Protein AF-A0A9D4G4I9-F1 (afdb_monomer)

Mean predicted aligned error: 15.72 Å

InterPro domains:
  IPR006600 HTH CenpB-type DNA-binding domain [PF03221] (39-97)
  IPR006600 HTH CenpB-type DNA-binding domain [PS51253] (29-102)
  IPR006600 HTH CenpB-type DNA-binding domain [SM00674] (35-104)
  IPR009057 Homedomain-like superfamily [SSF46689] (37-96)

pLDDT: mean 72.28, std 17.46, range [33.25, 92.94]

Nearest PDB structures (foldseek):
  2cpt-assembly1_A  TM=2.605E-01  e=2.542E+00  Homo sapiens

Organism: Dreissena polymorpha (NCBI:txid45954)

Radius of gyration: 25.33 Å; Cα conta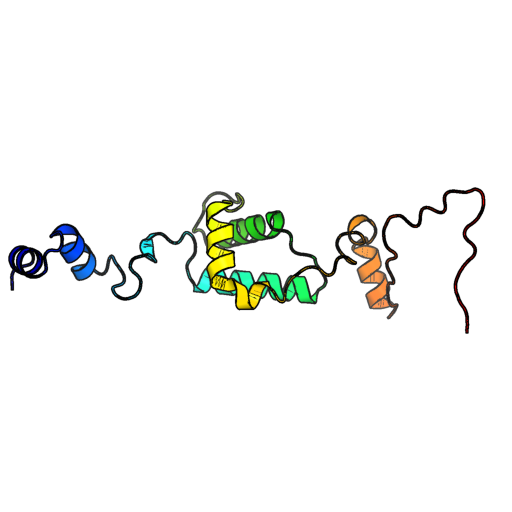cts (8 Å, |Δi|>4): 103; chains: 1; bounding box: 65×31×73 Å

Secondary structure (DSSP, 8-state):
--HHHHHHHTT--HHHHHHHHTT-S-SS-TTGGG-SS-HHHHHHHHHHHHHHHHTT----HHHHHHHHHHHHHHTTS-SS-PPPPHHHHHHHHHHSHHHHGGGPPPHHHHTTTTT--HHHHHHHHHTT-----PPTT----SSS--------

Sequence (152 aa):
MKIKTAARNFGVQTQTLRDRVKGLVNAENPNERWRAMTQEEEETLIERITTLSQLGYGITNAKLKQLAGELLHELGRKPDNKPMSNTWLYGFRKRWDHRIVSLKPRALVTNSASHVNREMIDWASKNLVVLFVLPPHISCASTLGCWYLWAF

Structure (mmCIF, N/CA/C/O backbone):
data_AF-A0A9D4G4I9-F1
#
_entry.id   AF-A0A9D4G4I9-F1
#
loop_
_atom_site.group_PDB
_atom_site.id
_atom_site.type_symbol
_atom_site.label_atom_id
_atom_site.label_alt_id
_atom_site.label_comp_id
_atom_site.label_asym_id
_atom_site.label_entity_id
_atom_site.label_seq_id
_atom_site.pdbx_PDB_ins_code
_atom_site.Cartn_x
_atom_site.Cartn_y
_atom_site.Cartn_z
_atom_site.occupancy
_atom_site.B_iso_or_equiv
_atom_site.auth_seq_id
_atom_site.auth_comp_id
_atom_site.auth_asym_id
_atom_site.auth_atom_id
_atom_site.pdbx_PDB_model_num
ATOM 1 N N . MET A 1 1 ? -25.416 -12.434 29.964 1.00 62.22 1 MET A N 1
ATOM 2 C CA . MET A 1 1 ? -24.161 -12.121 30.693 1.00 62.22 1 MET A CA 1
ATOM 3 C C . MET A 1 1 ? -23.825 -10.639 30.485 1.00 62.22 1 MET A C 1
ATOM 5 O O . MET A 1 1 ? -23.955 -10.174 29.361 1.00 62.22 1 MET A O 1
ATOM 9 N N . LYS A 1 2 ? -23.466 -9.861 31.521 1.00 86.12 2 LYS A N 1
ATOM 10 C CA . LYS A 1 2 ? -23.147 -8.419 31.367 1.00 86.12 2 LYS A CA 1
ATOM 11 C C . LYS A 1 2 ? -21.709 -8.229 30.849 1.00 86.12 2 LYS A C 1
ATOM 13 O O . LYS A 1 2 ? -20.798 -8.878 31.355 1.00 86.12 2 LYS A O 1
ATOM 18 N N . ILE A 1 3 ? -21.493 -7.289 29.916 1.00 85.50 3 ILE A N 1
ATOM 19 C CA . ILE A 1 3 ? -20.183 -7.002 29.278 1.00 85.50 3 ILE A CA 1
ATOM 20 C C . ILE A 1 3 ? -19.078 -6.733 30.312 1.00 85.50 3 ILE A C 1
ATOM 22 O O . ILE A 1 3 ? -17.980 -7.253 30.174 1.00 85.50 3 ILE A O 1
ATOM 26 N N . LYS A 1 4 ? -19.368 -5.977 31.381 1.00 88.81 4 LYS A N 1
ATOM 27 C CA . LYS A 1 4 ? -18.403 -5.701 32.466 1.00 88.81 4 LYS A CA 1
ATOM 28 C C . LYS A 1 4 ? -17.970 -6.970 33.212 1.00 88.81 4 LYS A C 1
ATOM 30 O O . LYS A 1 4 ? -16.805 -7.109 33.566 1.00 88.81 4 LYS A O 1
ATOM 35 N N . THR A 1 5 ? -18.904 -7.892 33.445 1.00 90.88 5 THR A N 1
ATOM 36 C CA . THR A 1 5 ? -18.630 -9.167 34.121 1.00 90.88 5 THR A CA 1
ATOM 37 C C . THR A 1 5 ? -17.780 -10.071 33.236 1.00 90.88 5 THR A C 1
ATOM 39 O O . THR A 1 5 ? -16.799 -10.629 33.709 1.00 90.88 5 THR A O 1
ATOM 42 N N . ALA A 1 6 ? -18.100 -10.145 31.942 1.00 89.94 6 ALA A N 1
ATOM 43 C CA . ALA A 1 6 ? -17.285 -10.861 30.967 1.00 89.94 6 ALA A CA 1
ATOM 44 C C . ALA A 1 6 ? -15.871 -10.256 30.861 1.00 89.94 6 ALA A C 1
ATOM 46 O O . ALA A 1 6 ? -14.890 -10.975 30.988 1.00 89.94 6 ALA A O 1
ATOM 47 N N . ALA A 1 7 ? -15.753 -8.932 30.729 1.00 91.00 7 ALA A N 1
ATOM 48 C CA . ALA A 1 7 ? -14.475 -8.221 30.661 1.00 91.00 7 ALA A CA 1
ATOM 49 C C . ALA A 1 7 ? -13.559 -8.534 31.858 1.00 91.00 7 ALA A C 1
ATOM 51 O O . ALA A 1 7 ? -12.386 -8.846 31.668 1.00 91.00 7 ALA A O 1
ATOM 52 N N . ARG A 1 8 ? -14.113 -8.542 33.080 1.00 89.69 8 ARG A N 1
ATOM 53 C CA . ARG A 1 8 ? -13.380 -8.925 34.294 1.00 89.69 8 ARG A CA 1
ATOM 54 C C . ARG A 1 8 ? -12.941 -10.391 34.274 1.00 89.69 8 ARG A C 1
ATOM 56 O O . ARG A 1 8 ? -11.801 -10.670 34.615 1.00 89.69 8 ARG A O 1
ATOM 63 N N . ASN A 1 9 ? -13.821 -11.304 33.864 1.00 92.94 9 ASN A N 1
ATOM 64 C CA . ASN A 1 9 ? -13.517 -12.737 33.825 1.00 92.94 9 ASN A CA 1
ATOM 65 C C . ASN A 1 9 ? -12.430 -13.079 32.793 1.00 92.94 9 ASN A C 1
ATOM 67 O O . ASN A 1 9 ? -11.624 -13.968 33.033 1.00 92.94 9 ASN A O 1
ATOM 71 N N . PHE A 1 10 ? -12.399 -12.366 31.665 1.00 88.19 10 PHE A N 1
ATOM 72 C CA . PHE A 1 10 ? -11.413 -12.566 30.599 1.00 88.19 10 PHE A CA 1
ATOM 73 C C . PHE A 1 10 ? -10.182 -11.649 30.718 1.00 88.19 10 PHE A C 1
ATOM 75 O O . PHE A 1 10 ? -9.315 -11.689 29.850 1.00 88.19 10 PHE A O 1
ATOM 82 N N . GLY A 1 11 ? -10.102 -10.798 31.749 1.00 89.38 11 GLY A N 1
ATOM 83 C CA . GLY A 1 11 ? -8.981 -9.870 31.943 1.00 89.38 11 GLY A CA 1
ATOM 84 C C . GLY A 1 11 ? -8.802 -8.844 30.814 1.00 89.38 11 GLY A C 1
ATOM 85 O O . GLY A 1 11 ? -7.700 -8.346 30.606 1.00 89.38 11 GLY A O 1
ATOM 86 N N . VAL A 1 12 ? -9.864 -8.526 30.065 1.00 87.06 12 VAL A N 1
ATOM 87 C CA . VAL A 1 12 ? -9.821 -7.600 28.919 1.00 87.06 12 VAL A CA 1
ATOM 88 C C . VAL A 1 12 ? -10.526 -6.299 29.282 1.00 87.06 12 VAL A C 1
ATOM 90 O O . VAL A 1 12 ? -11.503 -6.297 30.029 1.00 87.06 12 VAL A O 1
ATOM 93 N N . GLN A 1 13 ? -10.087 -5.171 28.724 1.00 88.50 13 GLN A N 1
ATOM 94 C CA . GLN A 1 13 ? -10.773 -3.901 28.946 1.00 88.50 13 GLN A CA 1
ATOM 95 C C . GLN A 1 13 ? -12.220 -3.952 28.432 1.00 88.50 13 GLN A C 1
ATOM 97 O O . GLN A 1 13 ? -12.508 -4.433 27.333 1.00 88.50 13 GLN A O 1
ATOM 102 N N . THR A 1 14 ? -13.140 -3.382 29.215 1.00 89.75 14 THR A N 1
ATOM 103 C CA . THR A 1 14 ? -14.572 -3.325 28.871 1.00 89.75 14 THR A CA 1
ATOM 104 C C . THR A 1 14 ? -14.806 -2.662 27.511 1.00 89.75 14 THR A C 1
ATOM 106 O O . THR A 1 14 ? -15.697 -3.080 26.775 1.00 89.75 14 THR A O 1
ATOM 109 N N . GLN A 1 15 ? -13.997 -1.654 27.166 1.00 86.56 15 GLN A N 1
ATOM 110 C CA . GLN A 1 15 ? -14.080 -0.955 25.885 1.00 86.56 15 GLN A CA 1
ATOM 111 C C . GLN A 1 15 ? -13.734 -1.879 24.712 1.00 86.56 15 GLN A C 1
ATOM 113 O O . GLN A 1 15 ? -14.512 -1.960 23.769 1.00 86.56 15 GLN A O 1
ATOM 118 N N . THR A 1 16 ? -12.654 -2.661 24.810 1.00 85.50 16 THR A N 1
ATOM 119 C CA . THR A 1 16 ? -12.275 -3.660 23.797 1.00 85.50 16 THR A CA 1
ATOM 120 C C . THR A 1 16 ? -13.389 -4.675 23.563 1.00 85.50 16 THR A C 1
ATOM 122 O O . THR A 1 16 ? -13.708 -5.002 22.421 1.00 85.50 16 THR A O 1
ATOM 125 N N . LEU A 1 17 ? -14.019 -5.159 24.640 1.00 87.06 17 LEU A N 1
ATOM 126 C CA . LEU A 1 17 ? -15.136 -6.097 24.525 1.00 87.06 17 LEU A CA 1
ATOM 127 C C . LEU A 1 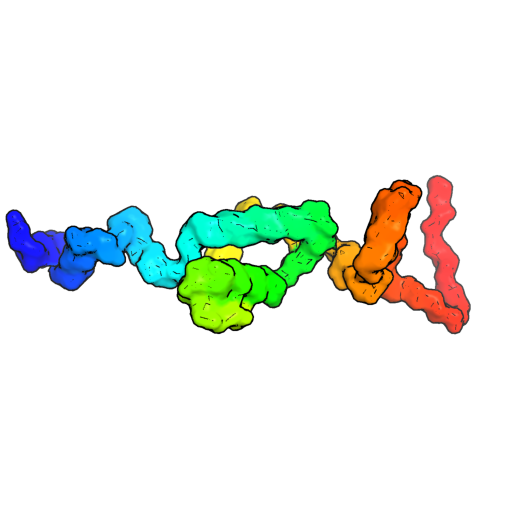17 ? -16.351 -5.435 23.861 1.00 87.06 17 LEU A C 1
ATOM 129 O O . LEU A 1 17 ? -17.018 -6.048 23.034 1.00 87.06 17 LEU A O 1
ATOM 133 N N . ARG A 1 18 ? -16.622 -4.169 24.191 1.00 88.31 18 ARG A N 1
ATOM 134 C CA . ARG A 1 18 ? -17.714 -3.387 23.603 1.00 88.31 18 ARG A CA 1
ATOM 135 C C . ARG A 1 18 ? -17.502 -3.140 22.111 1.00 88.31 18 ARG A C 1
ATOM 137 O O . ARG A 1 18 ? -18.458 -3.256 21.353 1.00 88.31 18 ARG A O 1
ATOM 144 N N . ASP A 1 19 ? -16.276 -2.833 21.701 1.00 84.38 19 ASP A N 1
ATOM 145 C CA . ASP A 1 19 ? -15.922 -2.598 20.301 1.00 84.38 19 ASP A CA 1
ATOM 146 C C . ASP A 1 19 ? -16.046 -3.884 19.471 1.00 84.38 19 ASP A C 1
ATOM 148 O O . ASP A 1 19 ? -16.590 -3.846 18.369 1.00 84.38 19 ASP A O 1
ATOM 152 N N . ARG A 1 20 ? -15.653 -5.037 20.034 1.00 83.94 20 ARG A N 1
ATOM 153 C CA . ARG A 1 20 ? -15.865 -6.361 19.420 1.00 83.94 20 ARG A CA 1
ATOM 154 C C . ARG A 1 20 ? -17.346 -6.724 19.307 1.00 83.94 20 ARG A C 1
ATOM 156 O O . ARG A 1 20 ? -17.781 -7.159 18.251 1.00 83.94 20 ARG A O 1
ATOM 163 N N . VAL A 1 21 ? -18.136 -6.498 20.361 1.00 85.75 21 VAL A N 1
ATOM 164 C CA . VAL A 1 21 ? -19.590 -6.769 20.354 1.00 85.75 21 VAL A CA 1
ATOM 165 C C . VAL A 1 21 ? -20.328 -5.894 19.338 1.00 85.75 21 VAL A C 1
ATOM 167 O O . VAL A 1 21 ? -21.301 -6.337 18.742 1.00 85.75 21 VAL A O 1
ATOM 170 N N . LYS A 1 22 ? -19.864 -4.661 19.116 1.00 82.88 22 LYS A N 1
ATOM 171 C CA . LYS A 1 22 ? -20.412 -3.758 18.095 1.00 82.88 22 LYS A CA 1
ATOM 172 C C . LYS A 1 22 ? -19.936 -4.071 16.669 1.00 82.88 22 LYS A C 1
ATOM 174 O O . LYS A 1 22 ? -20.333 -3.358 15.755 1.00 82.88 22 LYS A O 1
ATOM 179 N N . GLY A 1 23 ? -19.060 -5.060 16.4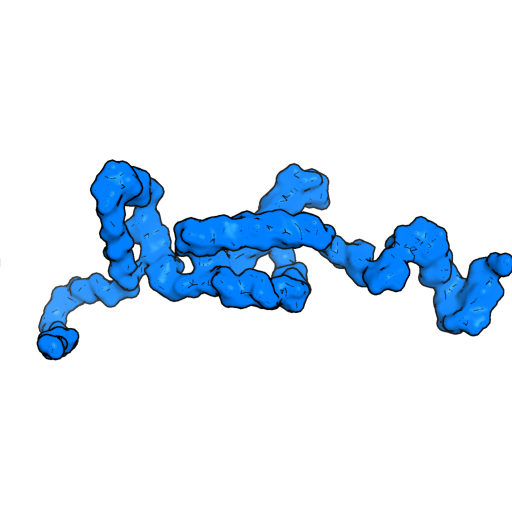80 1.00 75.75 23 GLY A N 1
ATOM 180 C CA . GLY A 1 23 ? -18.468 -5.372 15.175 1.00 75.75 23 GLY A CA 1
ATOM 181 C 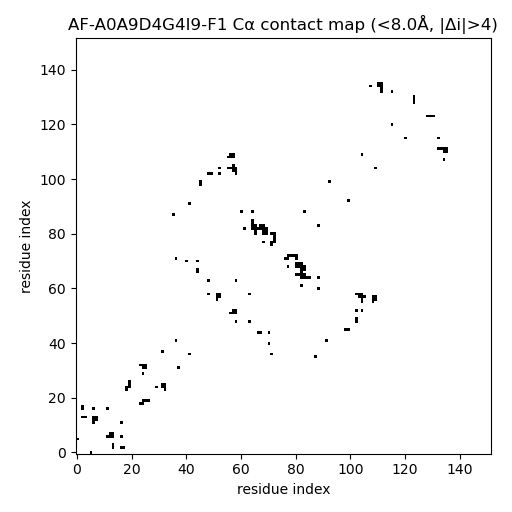C . GLY A 1 23 ? -17.503 -4.302 14.650 1.00 75.75 23 GLY A C 1
ATOM 182 O O . GLY A 1 23 ? -17.157 -4.316 13.478 1.00 75.75 23 GLY A O 1
ATOM 183 N N . LEU A 1 24 ? -17.047 -3.370 15.497 1.00 71.31 24 LEU A N 1
ATOM 184 C CA . LEU A 1 24 ? -16.109 -2.306 15.101 1.00 71.31 24 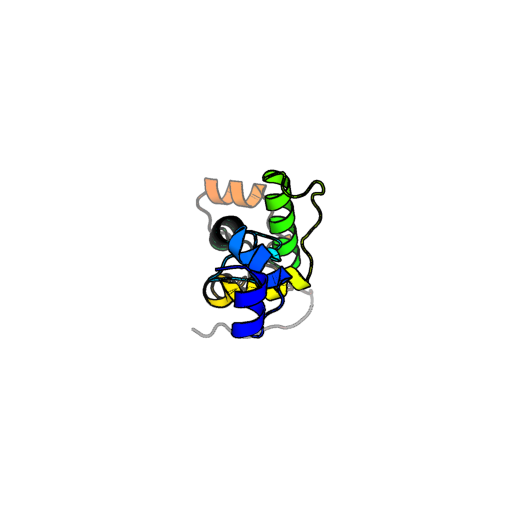LEU A CA 1
ATOM 185 C C . LEU A 1 24 ? -14.670 -2.810 14.948 1.00 71.31 24 LEU A C 1
ATOM 187 O O . LEU A 1 24 ? -13.806 -2.103 14.432 1.00 71.31 24 LEU A O 1
ATOM 191 N N . VAL A 1 25 ? -14.397 -4.003 15.468 1.00 70.31 25 VAL A N 1
ATOM 192 C CA . VAL A 1 25 ? -13.107 -4.677 15.383 1.00 70.31 25 VAL A CA 1
ATOM 193 C C . VAL A 1 25 ? -13.379 -6.050 14.808 1.00 70.31 25 VAL A C 1
ATOM 195 O O . VAL A 1 25 ? -14.084 -6.843 15.436 1.00 70.31 25 VAL A O 1
ATOM 198 N N . ASN A 1 26 ? -12.811 -6.321 13.636 1.00 66.94 26 ASN A N 1
ATOM 199 C CA . ASN A 1 26 ? -12.863 -7.651 13.062 1.00 66.94 26 ASN A CA 1
ATOM 200 C C . ASN A 1 26 ? -12.138 -8.614 14.015 1.00 66.94 26 ASN A C 1
ATOM 202 O O . ASN A 1 26 ? -10.985 -8.376 14.391 1.00 66.94 26 ASN A O 1
ATOM 206 N N . ALA A 1 27 ? -12.843 -9.644 14.486 1.00 67.81 27 ALA A N 1
ATOM 207 C CA . ALA A 1 27 ? -12.340 -10.538 15.527 1.00 67.81 27 ALA A CA 1
ATOM 208 C C . ALA A 1 27 ? -11.117 -11.335 15.048 1.00 67.81 27 ALA A C 1
ATOM 210 O O . ALA A 1 27 ? -10.218 -11.605 15.844 1.00 67.81 27 ALA A O 1
ATOM 211 N N . GLU A 1 28 ? -11.069 -11.641 13.750 1.00 69.31 28 GLU A N 1
ATOM 212 C CA . GLU A 1 28 ? -9.972 -12.361 13.102 1.00 69.31 28 GLU A CA 1
ATOM 213 C C . GLU A 1 28 ? -8.788 -11.446 12.774 1.00 69.31 28 GLU A C 1
ATOM 215 O O . GLU A 1 28 ? -7.633 -11.858 12.867 1.00 69.31 28 GLU A O 1
ATOM 220 N N . ASN A 1 29 ? -9.057 -10.179 12.441 1.00 66.75 29 ASN A N 1
ATOM 221 C CA . ASN A 1 29 ? -8.030 -9.207 12.070 1.00 66.75 29 ASN A CA 1
ATOM 222 C C . ASN A 1 29 ? -8.226 -7.854 12.778 1.00 66.75 29 ASN A C 1
ATOM 224 O O . ASN A 1 29 ? -8.644 -6.868 12.168 1.00 66.75 29 ASN A O 1
ATOM 228 N N . PRO A 1 30 ? -7.832 -7.740 14.061 1.00 63.31 30 PRO A N 1
ATOM 229 C CA . PRO A 1 30 ? -8.003 -6.507 14.834 1.00 63.31 30 PRO A CA 1
ATOM 230 C C . PRO A 1 30 ? -7.312 -5.276 14.224 1.00 63.31 30 PRO A C 1
ATOM 232 O O . PRO A 1 30 ? -7.711 -4.140 14.478 1.00 63.31 30 PRO A O 1
ATOM 235 N N . ASN A 1 31 ? -6.281 -5.502 13.404 1.00 66.12 31 ASN A N 1
ATOM 236 C CA . ASN A 1 31 ? -5.488 -4.460 12.750 1.00 66.12 31 ASN A CA 1
ATOM 237 C C . ASN A 1 31 ? -6.094 -3.951 11.433 1.00 66.12 31 ASN A C 1
ATOM 239 O O . ASN A 1 31 ? -5.569 -3.002 10.856 1.00 66.12 31 ASN A O 1
ATOM 243 N N . GLU A 1 32 ? -7.174 -4.559 10.939 1.00 64.94 32 GLU A N 1
ATOM 244 C CA . GLU A 1 32 ? -7.842 -4.147 9.700 1.00 64.94 32 GLU A CA 1
ATOM 245 C C . GLU A 1 32 ? -8.366 -2.712 9.771 1.00 64.94 32 GLU A C 1
ATOM 247 O O . GLU A 1 32 ? -8.177 -1.939 8.836 1.00 64.94 32 GLU A O 1
ATOM 252 N N . ARG A 1 33 ? -8.896 -2.314 10.934 1.00 61.50 33 ARG A N 1
ATOM 253 C CA . ARG A 1 33 ? -9.404 -0.960 11.195 1.00 61.50 33 ARG A CA 1
ATOM 254 C C . ARG A 1 33 ? -8.375 0.148 10.931 1.00 61.50 33 ARG A C 1
ATOM 256 O O . ARG A 1 33 ? -8.757 1.278 10.650 1.00 61.50 33 ARG A O 1
ATOM 263 N N . TRP A 1 34 ? -7.083 -0.162 11.044 1.00 64.12 34 TRP A N 1
ATOM 264 C CA . TRP A 1 34 ? -5.989 0.798 10.877 1.00 64.12 34 TRP A CA 1
ATOM 265 C C . TRP A 1 34 ? -5.314 0.714 9.503 1.00 64.12 34 TRP A C 1
ATOM 267 O O . TRP A 1 34 ? -4.327 1.415 9.265 1.00 64.12 34 TRP A O 1
ATOM 277 N N . ARG A 1 35 ? -5.800 -0.141 8.591 1.00 73.50 35 ARG A N 1
ATOM 278 C CA . ARG A 1 35 ? -5.257 -0.204 7.232 1.00 73.50 35 ARG A CA 1
ATOM 279 C C . ARG A 1 35 ? -5.726 1.009 6.434 1.00 73.50 35 ARG A C 1
ATOM 281 O O . ARG A 1 35 ? -6.905 1.337 6.410 1.00 73.50 35 ARG A O 1
ATOM 288 N N . ALA A 1 36 ? -4.776 1.661 5.765 1.00 78.00 36 ALA A N 1
ATOM 289 C CA . ALA A 1 36 ? -5.067 2.806 4.905 1.00 78.00 36 ALA A CA 1
ATOM 290 C C . ALA A 1 36 ? -5.765 2.409 3.591 1.00 78.00 36 ALA A C 1
ATOM 292 O O . ALA A 1 36 ? -6.411 3.255 2.985 1.00 78.00 36 ALA A O 1
ATOM 293 N N . MET A 1 37 ? -5.616 1.148 3.170 1.00 83.44 37 MET A N 1
ATOM 294 C CA . MET A 1 37 ? -6.299 0.541 2.026 1.00 83.44 37 MET A CA 1
ATOM 295 C C . MET A 1 37 ? -6.905 -0.797 2.453 1.00 83.44 37 MET A C 1
ATOM 297 O O . MET A 1 37 ? -6.310 -1.499 3.281 1.00 83.44 37 MET A O 1
ATOM 301 N N . THR A 1 38 ? -8.070 -1.145 1.913 1.00 86.44 38 THR A N 1
ATOM 302 C CA . THR A 1 38 ? -8.656 -2.480 2.091 1.00 86.44 38 THR A CA 1
ATOM 303 C C . THR A 1 38 ? -7.884 -3.518 1.276 1.00 86.44 38 THR A C 1
ATOM 305 O O . THR A 1 38 ? -7.019 -3.183 0.464 1.00 86.44 38 THR A O 1
ATOM 308 N N . GLN A 1 39 ? -8.147 -4.802 1.519 1.00 85.62 39 GLN A N 1
ATOM 309 C CA . GLN A 1 39 ? -7.455 -5.865 0.795 1.00 85.62 39 GLN A CA 1
ATOM 310 C C . GLN A 1 39 ? -7.813 -5.862 -0.699 1.00 85.62 39 GLN A C 1
ATOM 312 O O . GLN A 1 39 ? -6.933 -6.047 -1.534 1.00 85.62 39 GLN A O 1
ATOM 317 N N . GLU A 1 40 ? -9.071 -5.582 -1.028 1.00 86.94 40 GLU A N 1
ATOM 318 C CA . GLU A 1 40 ? -9.591 -5.516 -2.397 1.00 86.94 40 GLU A CA 1
ATOM 319 C C . GLU A 1 40 ? -8.968 -4.348 -3.178 1.00 86.94 40 GLU A C 1
ATOM 321 O O . GLU A 1 40 ? -8.582 -4.482 -4.343 1.00 86.94 40 GLU A O 1
ATOM 326 N N . GLU A 1 41 ? -8.805 -3.199 -2.515 1.00 89.12 41 GLU A N 1
ATOM 327 C CA . GLU A 1 41 ? -8.120 -2.031 -3.075 1.00 89.12 41 GLU A CA 1
ATOM 328 C C . GLU A 1 41 ? -6.634 -2.341 -3.347 1.00 89.12 41 GLU A C 1
ATOM 330 O O . GLU A 1 41 ? -6.085 -1.962 -4.384 1.00 89.12 41 GLU A O 1
ATOM 335 N N . GLU A 1 42 ? -5.970 -3.048 -2.426 1.00 90.75 42 GLU A N 1
ATOM 336 C CA . GLU A 1 42 ? -4.579 -3.484 -2.597 1.00 90.75 42 GLU A CA 1
ATOM 337 C C . GLU A 1 42 ? -4.417 -4.490 -3.748 1.00 90.75 42 GLU A C 1
ATOM 339 O O . GLU A 1 42 ? -3.431 -4.416 -4.482 1.00 90.75 42 GLU A O 1
ATOM 344 N N . GLU A 1 43 ? -5.381 -5.389 -3.945 1.00 91.25 43 GLU A N 1
ATOM 345 C CA . GLU A 1 43 ? -5.375 -6.364 -5.040 1.00 91.25 43 GLU A CA 1
ATOM 346 C C . GLU A 1 43 ? -5.533 -5.687 -6.407 1.00 91.25 43 GLU A C 1
ATOM 348 O O . GLU A 1 43 ? -4.715 -5.909 -7.303 1.00 91.25 43 GLU A O 1
ATOM 353 N N . THR A 1 44 ? -6.480 -4.751 -6.523 1.00 91.38 44 THR A N 1
ATOM 354 C CA . THR A 1 44 ? -6.670 -3.932 -7.735 1.00 91.38 44 THR A CA 1
ATOM 355 C C . THR A 1 44 ? -5.389 -3.168 -8.098 1.00 91.38 44 THR A C 1
ATOM 357 O O . THR A 1 44 ? -4.989 -3.079 -9.264 1.00 91.38 44 THR A O 1
ATOM 360 N N . LEU A 1 45 ? -4.689 -2.632 -7.090 1.00 91.38 45 LEU A N 1
ATOM 361 C CA . LEU A 1 45 ? -3.406 -1.965 -7.295 1.00 91.38 45 LEU A CA 1
ATOM 362 C C . LEU A 1 45 ? -2.349 -2.932 -7.852 1.00 91.38 45 LEU A C 1
ATOM 364 O O . LEU A 1 45 ? -1.595 -2.559 -8.752 1.00 91.38 45 LEU A O 1
ATOM 368 N N . ILE A 1 46 ? -2.284 -4.163 -7.343 1.00 90.81 46 ILE A N 1
ATOM 369 C CA . ILE A 1 46 ? -1.329 -5.171 -7.819 1.00 90.81 46 ILE A CA 1
ATOM 370 C C . ILE A 1 46 ? -1.605 -5.560 -9.261 1.00 90.81 46 ILE A C 1
ATOM 372 O O . ILE A 1 46 ? -0.657 -5.626 -10.036 1.00 90.81 46 ILE A O 1
ATOM 376 N N . GLU A 1 47 ? -2.858 -5.758 -9.652 1.00 89.19 47 GLU A N 1
ATOM 377 C CA . GLU A 1 47 ? -3.215 -6.054 -11.044 1.00 89.19 47 GLU A CA 1
ATOM 378 C C . GLU A 1 47 ? -2.768 -4.938 -11.996 1.00 89.19 47 GLU A C 1
ATOM 380 O O . GLU A 1 47 ? -2.167 -5.200 -13.046 1.00 89.19 47 GLU A O 1
ATOM 385 N N . ARG A 1 48 ? -2.959 -3.675 -11.594 1.00 87.62 48 ARG A N 1
ATOM 386 C CA . ARG A 1 48 ? -2.496 -2.508 -12.359 1.00 87.62 48 ARG A CA 1
ATOM 387 C C . ARG A 1 48 ? -0.968 -2.485 -12.478 1.00 87.62 48 ARG A C 1
ATOM 389 O O . ARG A 1 48 ? -0.436 -2.232 -13.557 1.00 87.62 4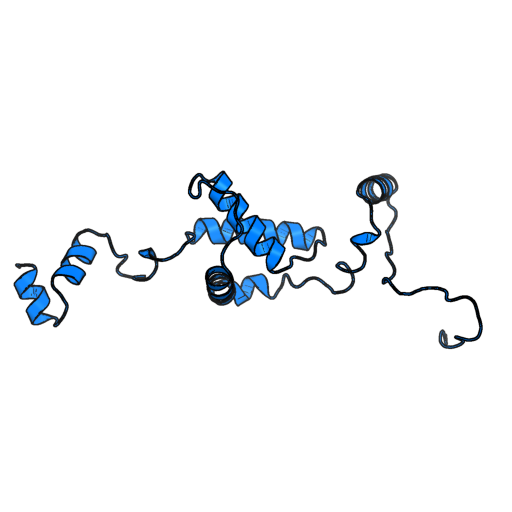8 ARG A O 1
ATOM 396 N N . ILE A 1 49 ? -0.252 -2.806 -11.399 1.00 86.56 49 ILE A N 1
ATOM 397 C CA . ILE A 1 49 ? 1.217 -2.927 -11.380 1.00 86.56 49 ILE A CA 1
ATOM 398 C C . ILE A 1 49 ? 1.685 -4.095 -12.263 1.00 86.56 49 ILE A C 1
ATOM 400 O O . ILE A 1 49 ? 2.640 -3.941 -13.021 1.00 86.56 49 ILE A O 1
ATOM 404 N N . THR A 1 50 ? 1.018 -5.248 -12.209 1.00 84.75 50 THR A N 1
ATOM 405 C CA . THR A 1 50 ? 1.326 -6.414 -13.046 1.00 84.75 50 THR A CA 1
ATOM 406 C C . THR A 1 50 ? 1.150 -6.090 -14.524 1.00 84.75 50 THR A C 1
ATOM 408 O O . THR A 1 50 ? 2.055 -6.368 -15.307 1.00 84.75 50 THR A O 1
ATOM 411 N N . THR A 1 51 ? 0.056 -5.424 -14.893 1.00 83.38 51 THR A N 1
ATOM 412 C CA . THR A 1 51 ? -0.196 -4.976 -16.271 1.00 83.38 51 THR A CA 1
ATOM 413 C C . THR A 1 51 ? 0.914 -4.043 -16.755 1.00 83.38 51 THR A C 1
ATOM 415 O O . THR A 1 51 ? 1.497 -4.243 -17.816 1.00 83.38 51 THR A O 1
ATOM 418 N N . LEU A 1 52 ? 1.287 -3.052 -15.943 1.00 77.38 52 LEU A N 1
ATOM 419 C CA . LEU A 1 52 ? 2.384 -2.135 -16.258 1.00 77.38 52 LEU A CA 1
ATOM 420 C C . LEU A 1 52 ? 3.740 -2.852 -16.386 1.00 77.38 52 LEU A C 1
ATOM 422 O O . LEU A 1 52 ? 4.523 -2.517 -17.273 1.00 77.38 52 LEU A O 1
ATOM 426 N N . SER A 1 53 ? 4.004 -3.859 -15.552 1.00 77.19 53 SER A N 1
ATOM 427 C CA . SER A 1 53 ? 5.211 -4.685 -15.652 1.00 77.19 53 SER A CA 1
ATOM 428 C C . SER A 1 53 ? 5.225 -5.541 -16.921 1.00 77.19 53 SER A C 1
ATOM 430 O O . SER A 1 53 ? 6.284 -5.698 -17.523 1.00 77.19 53 SER A O 1
ATOM 432 N N . GLN A 1 54 ? 4.079 -6.088 -17.340 1.00 74.56 54 GLN A N 1
ATOM 433 C CA . GLN A 1 54 ? 3.950 -6.839 -18.597 1.00 74.56 54 GLN A CA 1
ATOM 434 C C . GLN A 1 54 ? 4.203 -5.943 -19.813 1.00 74.56 54 GLN A C 1
ATOM 436 O O . GLN A 1 54 ? 4.837 -6.368 -20.772 1.00 74.56 54 GLN A O 1
ATOM 441 N N . LEU A 1 55 ? 3.786 -4.678 -19.732 1.00 70.81 55 LEU A N 1
ATOM 442 C CA . LEU A 1 55 ? 4.079 -3.644 -20.726 1.00 70.81 55 LEU A CA 1
ATOM 443 C C . LEU A 1 55 ? 5.541 -3.151 -20.684 1.00 70.81 55 LEU A C 1
ATOM 445 O O . LEU A 1 55 ? 5.916 -2.265 -21.447 1.00 70.81 55 LEU A O 1
ATOM 449 N N . GLY A 1 56 ? 6.376 -3.703 -19.798 1.00 66.31 56 GLY A N 1
ATOM 450 C CA . GLY A 1 56 ? 7.797 -3.374 -19.693 1.00 66.31 56 GLY A CA 1
ATOM 451 C C . GLY A 1 56 ? 8.103 -2.114 -18.881 1.00 66.31 56 GLY A C 1
ATOM 452 O O . GLY A 1 56 ? 9.263 -1.708 -18.807 1.00 66.31 56 GLY A O 1
ATOM 453 N N . TYR A 1 57 ? 7.116 -1.495 -18.229 1.00 67.62 57 TYR A N 1
ATOM 454 C CA . TYR A 1 57 ? 7.368 -0.328 -17.388 1.00 67.62 57 TYR A CA 1
ATOM 455 C C . TYR A 1 57 ? 7.963 -0.742 -16.042 1.00 67.62 57 TYR A C 1
ATOM 457 O O . TYR A 1 57 ? 7.365 -1.477 -15.257 1.00 67.62 57 TYR A O 1
ATOM 465 N N . GLY A 1 58 ? 9.147 -0.212 -15.741 1.00 69.00 58 GLY A N 1
ATOM 466 C CA . GLY A 1 58 ? 9.760 -0.360 -14.431 1.00 69.00 58 GLY A CA 1
ATOM 467 C C . GLY A 1 58 ? 9.020 0.445 -13.364 1.00 69.00 58 GLY A C 1
ATOM 468 O O . GLY A 1 58 ? 8.998 1.674 -13.415 1.00 69.00 58 GLY A O 1
ATOM 469 N N . ILE A 1 59 ? 8.452 -0.226 -12.362 1.00 76.06 59 ILE A N 1
ATOM 470 C CA . ILE A 1 59 ? 7.732 0.448 -11.278 1.00 76.06 59 ILE A CA 1
ATOM 471 C C . ILE A 1 59 ? 8.685 0.765 -10.130 1.00 76.06 59 ILE A C 1
ATOM 473 O O . ILE A 1 59 ? 9.165 -0.109 -9.407 1.00 76.06 59 ILE A O 1
ATOM 477 N N . THR A 1 60 ? 8.941 2.058 -9.945 1.00 82.19 60 THR A N 1
ATOM 478 C CA . THR A 1 60 ? 9.683 2.576 -8.795 1.00 82.19 60 THR A CA 1
ATOM 479 C C . THR A 1 60 ? 8.776 2.708 -7.571 1.00 82.19 60 THR A C 1
ATOM 481 O O . THR A 1 60 ? 7.558 2.860 -7.677 1.00 82.19 60 THR A O 1
ATOM 484 N N . ASN A 1 61 ? 9.372 2.730 -6.376 1.00 85.00 61 ASN A N 1
ATOM 485 C CA . ASN A 1 61 ? 8.640 2.968 -5.125 1.00 85.00 61 ASN A CA 1
ATOM 486 C C . ASN A 1 61 ? 7.877 4.302 -5.125 1.00 85.00 61 ASN A C 1
ATOM 488 O O . ASN A 1 61 ? 6.805 4.398 -4.534 1.00 85.00 61 ASN A O 1
ATOM 492 N N . ALA A 1 62 ? 8.419 5.334 -5.778 1.00 82.12 62 ALA A N 1
ATOM 493 C CA . ALA A 1 62 ? 7.748 6.622 -5.915 1.00 82.12 62 ALA A CA 1
ATOM 494 C C . ALA A 1 62 ? 6.479 6.497 -6.767 1.00 82.12 62 ALA A C 1
ATOM 496 O O . ALA A 1 62 ? 5.411 6.925 -6.329 1.00 82.12 62 ALA A O 1
ATOM 497 N N . LYS A 1 63 ? 6.575 5.827 -7.925 1.00 84.75 63 LYS A N 1
ATOM 498 C CA . LYS A 1 63 ? 5.425 5.614 -8.808 1.00 84.75 63 LYS A CA 1
ATOM 499 C C . LYS A 1 63 ? 4.366 4.722 -8.168 1.00 84.75 63 LYS A C 1
ATOM 501 O O . LYS A 1 63 ? 3.186 5.016 -8.290 1.00 84.75 63 LYS A O 1
ATOM 506 N N . LEU A 1 64 ? 4.771 3.691 -7.427 1.00 88.50 64 LEU A N 1
ATOM 507 C CA . LEU A 1 64 ? 3.843 2.818 -6.706 1.00 88.50 64 LEU A CA 1
ATOM 508 C C . LEU A 1 64 ? 3.018 3.586 -5.664 1.00 88.50 64 LEU A C 1
ATOM 510 O O . LEU A 1 64 ? 1.802 3.441 -5.604 1.00 88.50 64 LEU A O 1
ATOM 514 N N . LYS A 1 65 ? 3.664 4.457 -4.878 1.00 90.62 65 LYS A N 1
ATOM 515 C CA . LYS A 1 65 ? 2.967 5.321 -3.910 1.00 90.62 65 LYS A CA 1
ATOM 516 C C . LYS A 1 65 ? 2.020 6.306 -4.588 1.00 90.62 65 LYS A C 1
ATOM 518 O O . LYS A 1 65 ? 0.982 6.624 -4.014 1.00 90.62 65 LYS A O 1
ATOM 523 N N . GLN A 1 66 ? 2.394 6.812 -5.761 1.00 89.81 66 GLN A N 1
ATOM 524 C CA . GLN A 1 66 ? 1.547 7.700 -6.546 1.00 89.81 66 GLN A CA 1
ATOM 525 C C . GLN A 1 66 ? 0.315 6.956 -7.072 1.00 89.81 66 GLN A C 1
ATOM 527 O O . GLN A 1 66 ? -0.790 7.401 -6.802 1.00 89.81 66 GLN A O 1
ATOM 532 N N . LEU A 1 67 ? 0.493 5.795 -7.713 1.00 89.94 67 LEU A N 1
ATOM 533 C CA . LEU A 1 67 ? -0.608 4.965 -8.221 1.00 89.94 67 LEU A CA 1
ATOM 534 C C . LEU A 1 67 ? -1.594 4.571 -7.115 1.00 89.94 67 LEU A C 1
ATOM 536 O O . LEU A 1 67 ? -2.799 4.585 -7.326 1.00 89.94 67 LEU A O 1
ATOM 540 N N . ALA A 1 68 ? -1.090 4.256 -5.921 1.00 91.62 68 ALA A N 1
ATOM 541 C CA . ALA A 1 68 ? -1.937 3.965 -4.769 1.00 91.62 68 ALA A CA 1
ATOM 542 C C . ALA A 1 68 ? -2.736 5.193 -4.292 1.00 91.62 68 ALA A C 1
ATOM 544 O O . ALA A 1 68 ? -3.894 5.072 -3.902 1.00 91.62 68 ALA A O 1
ATOM 545 N N . GLY A 1 69 ? -2.122 6.381 -4.324 1.00 91.38 69 GLY A N 1
ATOM 546 C CA . GLY A 1 69 ? -2.801 7.640 -4.006 1.00 91.38 69 GLY A CA 1
ATOM 547 C C . GLY A 1 69 ? -3.877 7.996 -5.032 1.00 91.38 69 GLY A C 1
ATOM 548 O O . GLY A 1 69 ? -4.974 8.381 -4.637 1.00 91.38 69 GLY A O 1
ATOM 549 N N . GLU A 1 70 ? -3.570 7.799 -6.316 1.00 90.50 70 GLU A N 1
ATOM 550 C CA . GLU A 1 70 ? -4.491 7.972 -7.445 1.00 90.50 70 GLU A CA 1
ATOM 551 C C . GLU A 1 70 ? -5.691 7.028 -7.310 1.00 90.50 70 GLU A C 1
ATOM 553 O O . GLU A 1 70 ? -6.824 7.492 -7.347 1.00 90.50 70 GLU A O 1
ATOM 558 N N . LEU A 1 71 ? -5.461 5.739 -7.035 1.00 90.81 71 LEU A N 1
ATOM 559 C CA . LEU A 1 71 ? -6.532 4.754 -6.848 1.00 90.81 71 LEU A CA 1
ATOM 560 C C . LEU A 1 71 ? -7.480 5.139 -5.699 1.00 90.81 71 LEU A C 1
ATOM 562 O O . LEU A 1 71 ? -8.697 5.086 -5.840 1.00 90.81 71 LEU A O 1
ATOM 566 N N . LEU A 1 72 ? -6.938 5.573 -4.559 1.00 89.62 72 LEU A N 1
ATOM 567 C CA . LEU A 1 72 ? -7.760 6.013 -3.427 1.00 89.62 72 LEU A CA 1
ATOM 568 C C . LEU A 1 72 ? -8.533 7.305 -3.706 1.00 89.62 72 LEU A C 1
ATOM 570 O O . LEU A 1 72 ? -9.600 7.522 -3.126 1.00 89.62 72 LEU A O 1
ATOM 574 N N . HIS A 1 73 ? -7.987 8.169 -4.558 1.00 90.25 73 HIS A N 1
ATOM 575 C CA . HIS A 1 73 ? -8.673 9.368 -5.011 1.00 90.25 73 HIS A CA 1
ATOM 576 C C . HIS A 1 73 ? -9.810 9.026 -5.984 1.00 90.25 73 HIS A C 1
ATOM 578 O O . HIS A 1 73 ? -10.923 9.507 -5.795 1.00 90.25 73 HIS A O 1
ATOM 584 N N . GLU A 1 74 ? -9.562 8.130 -6.947 1.00 87.94 74 GLU A N 1
ATOM 585 C CA . GLU A 1 74 ? -10.563 7.593 -7.883 1.00 87.94 74 GLU A CA 1
ATOM 586 C C . GLU A 1 74 ? -11.748 6.952 -7.133 1.00 87.94 74 GLU A C 1
ATOM 588 O O . GLU A 1 74 ? -12.902 7.153 -7.501 1.00 87.94 74 GLU A O 1
ATOM 593 N N . LEU A 1 75 ? -11.479 6.250 -6.028 1.00 86.50 75 LEU A N 1
ATOM 594 C CA . LEU A 1 75 ? -12.498 5.628 -5.173 1.00 86.50 75 LEU A CA 1
ATOM 595 C C . LEU A 1 75 ? -13.193 6.603 -4.203 1.00 86.50 75 LEU A C 1
ATOM 597 O O . LEU A 1 75 ? -14.026 6.184 -3.399 1.00 86.50 75 LEU A O 1
ATOM 601 N N . GLY A 1 76 ? -12.831 7.891 -4.201 1.00 85.06 76 GLY A N 1
ATOM 602 C CA . GLY A 1 76 ? -13.395 8.896 -3.290 1.00 85.06 76 GLY A CA 1
ATOM 603 C C . GLY A 1 76 ? -13.033 8.695 -1.811 1.00 85.06 76 GLY A C 1
ATOM 604 O O . GLY A 1 76 ? -13.563 9.380 -0.937 1.00 85.06 76 GLY A O 1
ATOM 605 N N . ARG A 1 77 ? -12.111 7.774 -1.502 1.00 82.81 77 ARG A N 1
ATOM 606 C CA . ARG A 1 77 ? -11.623 7.493 -0.139 1.00 82.81 77 ARG A CA 1
ATOM 607 C C . ARG A 1 77 ? -10.636 8.553 0.337 1.00 82.81 77 ARG A C 1
ATOM 609 O O . ARG A 1 77 ? -10.435 8.719 1.541 1.00 82.81 77 ARG A O 1
ATOM 616 N N . LYS A 1 78 ? -10.021 9.268 -0.606 1.00 83.62 78 LYS A N 1
ATOM 617 C CA . LYS A 1 78 ? -9.063 10.335 -0.343 1.00 83.62 78 LYS A CA 1
ATOM 618 C C . LYS A 1 78 ? -9.408 11.595 -1.152 1.00 83.62 78 LYS A C 1
ATOM 620 O O . LYS A 1 78 ? -9.492 11.518 -2.376 1.00 83.62 78 LYS A O 1
ATOM 625 N N . PRO A 1 79 ? -9.542 12.768 -0.506 1.00 76.88 79 PRO A N 1
ATOM 626 C CA . PRO A 1 79 ? -9.858 14.012 -1.212 1.00 76.88 79 PRO A CA 1
ATOM 627 C C . PRO A 1 79 ? -8.687 14.505 -2.073 1.00 76.88 79 PRO A C 1
ATOM 629 O O . PRO A 1 79 ? -8.898 15.077 -3.136 1.00 76.88 79 PRO A O 1
ATOM 632 N N . ASP A 1 80 ? -7.453 14.228 -1.646 1.00 82.19 80 ASP A N 1
ATOM 633 C CA . ASP A 1 80 ? -6.240 14.682 -2.319 1.00 82.19 80 ASP A CA 1
ATOM 634 C C . ASP A 1 80 ? -5.586 13.549 -3.119 1.00 82.19 80 ASP A C 1
ATOM 636 O O . ASP A 1 80 ? -5.290 12.488 -2.559 1.00 82.19 80 ASP A O 1
ATOM 640 N N . ASN A 1 81 ? -5.171 13.824 -4.357 1.00 83.75 81 ASN A N 1
ATOM 641 C CA . ASN A 1 81 ? -4.314 12.932 -5.149 1.00 83.75 81 ASN A CA 1
ATOM 642 C C . ASN A 1 81 ? -2.832 12.976 -4.703 1.00 83.75 81 ASN A C 1
ATOM 644 O O . ASN A 1 81 ? -1.895 13.122 -5.489 1.00 83.75 81 ASN A O 1
ATOM 648 N N . LYS A 1 82 ? -2.600 12.931 -3.390 1.00 88.31 82 LYS A N 1
ATOM 649 C CA . LYS A 1 82 ? -1.249 12.886 -2.824 1.00 88.31 82 LYS A CA 1
ATOM 650 C C . LYS A 1 82 ? -0.728 11.448 -2.840 1.00 88.31 82 LYS A C 1
ATOM 652 O O . LYS A 1 82 ? -1.495 10.535 -2.524 1.00 88.31 82 LYS A O 1
ATOM 657 N N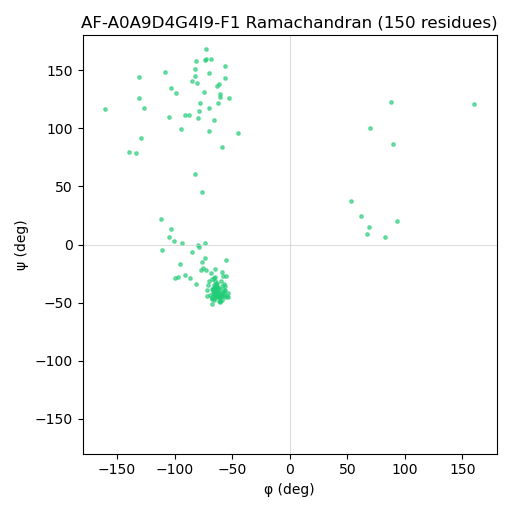 . PRO A 1 83 ? 0.576 11.229 -3.069 1.00 89.31 83 PRO A N 1
ATOM 658 C CA . PRO A 1 83 ? 1.175 9.909 -2.922 1.00 89.31 83 PRO A CA 1
ATOM 659 C C . PRO A 1 83 ? 0.961 9.323 -1.522 1.00 89.31 83 PRO A C 1
ATOM 661 O O . PRO A 1 83 ? 0.819 10.048 -0.531 1.00 89.31 83 P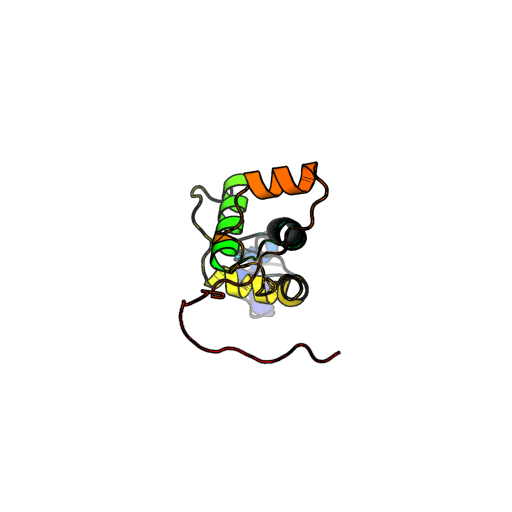RO A O 1
ATOM 664 N N . MET A 1 84 ? 0.968 7.996 -1.432 1.00 90.81 84 MET A N 1
ATOM 665 C CA . MET A 1 84 ? 0.941 7.290 -0.152 1.00 90.81 84 MET A CA 1
ATOM 666 C C . MET A 1 84 ? 2.238 7.479 0.646 1.00 90.81 84 MET A C 1
ATOM 668 O O . MET A 1 84 ? 3.288 7.826 0.102 1.00 90.81 84 MET A O 1
ATOM 672 N N . SER A 1 85 ? 2.173 7.252 1.960 1.00 89.81 85 SER A N 1
ATOM 673 C CA . SER A 1 85 ? 3.328 7.389 2.853 1.00 89.81 85 SER A CA 1
ATOM 674 C C . SER A 1 85 ? 4.331 6.239 2.689 1.00 89.81 85 SER A C 1
ATOM 676 O O . SER A 1 85 ? 3.992 5.140 2.242 1.00 89.81 85 SER A O 1
ATOM 678 N N . ASN A 1 86 ? 5.583 6.467 3.099 1.00 87.56 86 ASN A N 1
ATOM 679 C CA . ASN A 1 86 ? 6.594 5.403 3.135 1.00 87.56 86 ASN A CA 1
ATOM 680 C C . ASN A 1 86 ? 6.210 4.289 4.124 1.00 87.56 86 ASN A C 1
ATOM 682 O O . ASN A 1 86 ? 6.426 3.118 3.835 1.00 87.56 86 ASN A O 1
ATOM 686 N N . THR A 1 87 ? 5.586 4.629 5.256 1.00 87.81 87 THR A N 1
ATOM 687 C CA . THR A 1 87 ? 5.107 3.649 6.245 1.00 87.81 87 THR A CA 1
ATOM 688 C C . THR A 1 87 ? 4.099 2.679 5.636 1.00 87.81 87 THR A C 1
ATOM 690 O O . THR A 1 87 ? 4.214 1.468 5.829 1.00 87.81 87 THR A O 1
ATOM 693 N N . TRP A 1 88 ? 3.147 3.195 4.850 1.00 90.81 88 TRP A N 1
ATOM 694 C CA . TRP A 1 88 ? 2.206 2.348 4.123 1.00 90.81 88 TRP A CA 1
ATOM 695 C C . TRP A 1 88 ? 2.933 1.441 3.125 1.00 90.81 88 TRP A C 1
ATOM 697 O O . TRP A 1 88 ? 2.682 0.239 3.125 1.00 90.81 88 TRP A O 1
ATOM 707 N N . LEU A 1 89 ? 3.885 1.980 2.351 1.00 89.44 89 LEU A N 1
ATOM 708 C CA . LEU A 1 89 ? 4.657 1.218 1.362 1.00 89.44 89 LEU A CA 1
ATOM 709 C C . LEU A 1 89 ? 5.375 0.010 1.985 1.00 89.44 89 LEU A C 1
ATOM 711 O O . LEU A 1 89 ? 5.334 -1.082 1.420 1.00 89.44 89 LEU A O 1
ATOM 715 N N . TYR A 1 90 ? 6.028 0.189 3.137 1.00 88.25 90 TYR A N 1
ATOM 716 C CA . TYR A 1 90 ? 6.711 -0.911 3.825 1.00 88.25 90 TYR A CA 1
ATOM 717 C C . TYR A 1 90 ? 5.728 -1.992 4.285 1.00 88.25 90 TYR A C 1
ATOM 719 O O . TYR A 1 90 ? 5.981 -3.180 4.088 1.00 88.25 90 TYR A O 1
ATOM 727 N N . GLY A 1 91 ? 4.584 -1.590 4.848 1.00 88.69 91 GLY A N 1
ATOM 728 C CA . GLY A 1 91 ? 3.531 -2.526 5.240 1.00 88.69 91 GLY A CA 1
ATOM 729 C C . GLY A 1 91 ? 2.942 -3.278 4.045 1.00 88.69 91 GLY A C 1
ATOM 730 O O . GLY A 1 91 ? 2.784 -4.494 4.107 1.00 88.69 91 GLY A O 1
ATOM 731 N N . PHE A 1 92 ? 2.662 -2.563 2.955 1.00 89.19 92 PHE A N 1
ATOM 732 C CA . PHE A 1 92 ? 2.140 -3.115 1.707 1.00 89.19 92 PHE A CA 1
ATOM 733 C C . PHE A 1 92 ? 3.103 -4.144 1.108 1.00 89.19 92 PHE A C 1
ATOM 735 O O . PHE A 1 92 ? 2.712 -5.281 0.857 1.00 89.19 92 PHE A O 1
ATOM 742 N N . ARG A 1 93 ? 4.392 -3.797 0.985 1.00 87.38 93 ARG A N 1
ATOM 743 C CA . ARG A 1 93 ? 5.428 -4.725 0.509 1.00 87.38 93 ARG A CA 1
ATOM 744 C C . ARG A 1 93 ? 5.536 -5.970 1.379 1.00 87.38 93 ARG A C 1
ATOM 746 O O . ARG A 1 93 ? 5.640 -7.058 0.838 1.00 87.38 93 ARG A O 1
ATOM 753 N N . LYS A 1 94 ? 5.468 -5.830 2.706 1.00 87.88 94 LYS A N 1
ATOM 754 C CA . LYS A 1 94 ? 5.523 -6.980 3.619 1.00 87.88 94 LYS A CA 1
ATOM 755 C C . LYS A 1 94 ? 4.339 -7.937 3.426 1.00 87.88 94 LYS A C 1
ATOM 757 O O . LYS A 1 94 ? 4.525 -9.142 3.534 1.00 87.88 94 LYS A O 1
ATOM 762 N N . ARG A 1 95 ? 3.135 -7.418 3.152 1.00 87.12 95 ARG A N 1
ATOM 763 C CA . ARG A 1 95 ? 1.934 -8.239 2.898 1.00 87.12 95 ARG A CA 1
ATOM 764 C C . ARG A 1 95 ? 1.989 -8.948 1.542 1.00 87.12 95 ARG A C 1
ATOM 766 O O . ARG A 1 95 ? 1.609 -10.109 1.442 1.00 87.12 95 ARG A O 1
ATOM 773 N N . TRP A 1 96 ? 2.502 -8.265 0.524 1.00 87.62 96 TRP A N 1
ATOM 774 C CA . TRP A 1 96 ? 2.443 -8.705 -0.872 1.00 87.62 96 TRP A CA 1
ATOM 775 C C . TRP A 1 96 ? 3.799 -9.093 -1.468 1.00 87.62 96 TRP A C 1
ATOM 777 O O . TRP A 1 96 ? 3.968 -9.098 -2.687 1.00 87.62 96 TRP A O 1
ATOM 787 N N . ASP A 1 97 ? 4.771 -9.439 -0.624 1.00 85.19 97 ASP A N 1
ATOM 788 C CA . ASP A 1 97 ? 6.142 -9.759 -1.042 1.00 85.19 97 ASP A CA 1
ATOM 789 C C . ASP A 1 97 ? 6.169 -10.845 -2.133 1.00 85.19 97 ASP A C 1
ATOM 791 O O . ASP A 1 97 ? 6.764 -10.664 -3.194 1.00 85.19 97 ASP A O 1
ATOM 795 N N . HIS A 1 98 ? 5.374 -11.900 -1.942 1.00 81.56 98 HIS A N 1
ATOM 796 C CA . HIS A 1 98 ? 5.219 -13.014 -2.879 1.00 81.56 98 HIS A CA 1
ATOM 797 C C . HIS A 1 98 ? 4.739 -12.610 -4.291 1.00 81.56 98 HIS A C 1
ATOM 799 O O . HIS A 1 98 ? 5.063 -13.294 -5.259 1.00 81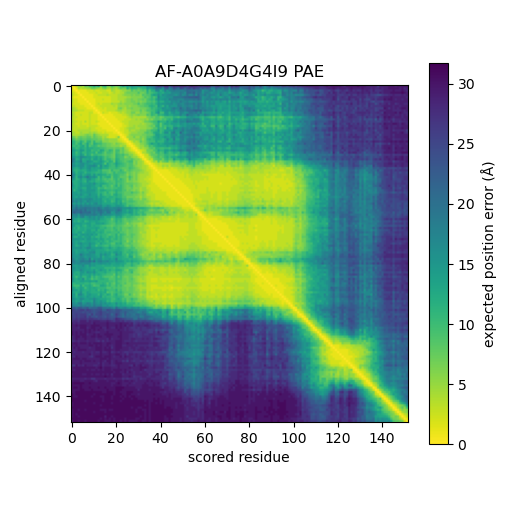.56 98 HIS A O 1
ATOM 805 N N . ARG A 1 99 ? 3.998 -11.501 -4.439 1.00 79.44 99 ARG A N 1
ATOM 806 C CA . ARG A 1 99 ? 3.491 -11.000 -5.735 1.00 79.44 99 ARG A CA 1
ATOM 807 C C . ARG A 1 99 ? 4.340 -9.871 -6.314 1.00 79.44 99 ARG A C 1
ATOM 809 O O . ARG A 1 99 ? 4.379 -9.714 -7.525 1.00 79.44 99 ARG A O 1
ATOM 816 N N . ILE A 1 100 ? 5.005 -9.073 -5.478 1.00 75.38 100 ILE A N 1
ATOM 817 C CA . ILE A 1 100 ? 5.774 -7.896 -5.919 1.00 75.38 100 ILE A CA 1
ATOM 818 C C . ILE A 1 100 ? 7.206 -8.269 -6.321 1.00 75.38 100 ILE A C 1
ATOM 820 O O . ILE A 1 100 ? 7.790 -7.609 -7.182 1.00 75.38 100 ILE A O 1
ATOM 824 N N . VAL A 1 101 ? 7.792 -9.321 -5.737 1.00 60.91 101 VAL A N 1
ATOM 825 C CA . VAL A 1 101 ? 9.158 -9.769 -6.070 1.00 60.91 101 VAL A CA 1
ATOM 826 C C . VAL A 1 101 ? 9.294 -10.154 -7.550 1.00 60.91 101 VAL A C 1
ATOM 828 O O . VAL A 1 101 ? 10.347 -9.902 -8.139 1.00 60.91 101 VAL A O 1
ATOM 831 N N . SER A 1 102 ? 8.230 -10.664 -8.177 1.00 55.81 102 SER A N 1
ATOM 832 C CA . SER A 1 102 ? 8.190 -10.985 -9.611 1.00 55.81 102 SER A CA 1
ATOM 833 C C . SER A 1 102 ? 8.099 -9.756 -10.530 1.00 55.81 102 SER A C 1
ATOM 835 O O . SER A 1 102 ? 8.314 -9.887 -11.731 1.00 55.81 102 SER A O 1
ATOM 837 N N . LEU A 1 103 ? 7.836 -8.562 -9.984 1.00 56.97 103 LEU A N 1
ATOM 838 C CA . LEU A 1 103 ? 7.580 -7.320 -10.731 1.00 56.97 103 LEU A CA 1
ATOM 839 C C . LEU A 1 103 ? 8.785 -6.364 -10.735 1.00 56.97 103 LEU A C 1
ATOM 841 O O . LEU A 1 103 ? 8.646 -5.179 -11.050 1.00 56.97 103 LEU A O 1
ATOM 845 N N . LYS A 1 104 ? 9.979 -6.835 -10.340 1.00 58.28 104 LYS A N 1
ATOM 846 C CA . LYS A 1 104 ? 11.185 -5.996 -10.369 1.00 58.28 104 LYS A CA 1
ATOM 847 C C . LYS A 1 104 ? 11.453 -5.537 -11.810 1.00 58.28 104 LYS A C 1
ATOM 849 O O . LYS A 1 104 ? 11.539 -6.386 -12.698 1.00 58.28 104 LYS A O 1
ATOM 854 N N . PRO A 1 105 ? 11.655 -4.226 -12.045 1.00 52.00 105 PRO A N 1
ATOM 855 C CA . PRO A 1 105 ? 12.105 -3.738 -13.340 1.00 52.00 105 PRO A CA 1
ATOM 856 C C . PRO A 1 105 ? 13.372 -4.491 -13.741 1.00 52.00 105 PRO A C 1
ATOM 858 O O . PRO A 1 105 ? 14.348 -4.487 -12.984 1.00 52.00 105 PRO A O 1
ATOM 861 N N . ARG A 1 106 ? 13.408 -5.106 -14.928 1.00 51.69 106 ARG A N 1
ATOM 862 C CA . ARG A 1 106 ? 14.709 -5.438 -15.519 1.00 51.69 106 ARG A CA 1
ATOM 863 C C . ARG A 1 106 ? 15.448 -4.114 -15.709 1.00 51.69 106 ARG A C 1
ATOM 865 O O . ARG A 1 106 ? 14.910 -3.189 -16.310 1.00 51.69 106 ARG A O 1
ATOM 872 N N . ALA A 1 107 ? 16.675 -4.022 -15.199 1.00 46.72 107 ALA A N 1
ATOM 873 C CA . ALA A 1 107 ? 17.497 -2.805 -15.229 1.00 46.72 107 ALA A CA 1
ATOM 874 C C . ALA A 1 107 ? 17.716 -2.224 -16.646 1.00 46.72 107 ALA A C 1
ATOM 876 O O . ALA A 1 107 ? 18.129 -1.080 -16.793 1.00 46.72 107 ALA A O 1
ATOM 877 N N . LEU A 1 108 ? 17.390 -2.988 -17.691 1.00 45.66 108 LEU A N 1
ATOM 878 C CA . LEU A 1 108 ? 17.459 -2.568 -19.087 1.00 45.66 108 LEU A CA 1
ATOM 879 C C . LEU A 1 108 ? 16.423 -1.490 -19.468 1.00 45.66 108 LEU A C 1
ATOM 881 O O . LEU A 1 108 ? 16.672 -0.737 -20.403 1.00 45.66 108 LEU A O 1
ATOM 885 N N . VAL A 1 109 ? 15.286 -1.360 -18.764 1.00 50.16 109 VAL A N 1
ATOM 886 C CA . VAL A 1 109 ? 14.193 -0.462 -19.212 1.00 50.16 109 VAL A CA 1
ATOM 887 C C . VAL A 1 109 ? 14.191 0.918 -18.548 1.00 50.16 109 VAL A C 1
ATOM 889 O O . VAL A 1 109 ? 13.780 1.892 -19.173 1.00 50.16 109 VAL A O 1
ATOM 892 N N . THR A 1 110 ? 14.702 1.055 -17.319 1.00 44.56 110 THR A N 1
ATOM 893 C CA . THR A 1 110 ? 14.739 2.354 -16.601 1.00 44.56 110 THR A CA 1
ATOM 894 C C . THR A 1 110 ? 15.628 3.384 -17.288 1.00 44.56 110 THR A C 1
ATOM 896 O O . THR A 1 110 ? 15.398 4.583 -17.202 1.00 44.56 110 THR A O 1
ATOM 899 N N . ASN A 1 111 ? 16.622 2.875 -17.994 1.00 46.00 111 ASN A N 1
ATOM 900 C CA . ASN A 1 111 ? 17.668 3.607 -18.675 1.00 46.00 111 ASN A CA 1
ATOM 901 C C . ASN A 1 111 ? 17.334 3.848 -20.167 1.00 46.00 111 ASN A C 1
ATOM 903 O O . ASN A 1 111 ? 17.891 4.732 -20.807 1.00 46.00 111 ASN A O 1
ATOM 907 N N . SER A 1 112 ? 16.369 3.088 -20.688 1.00 49.59 112 SER A N 1
ATOM 908 C CA . SER A 1 112 ? 15.834 3.183 -22.049 1.00 49.59 112 SER A CA 1
ATOM 909 C C . SER A 1 112 ? 14.627 4.126 -22.136 1.00 49.59 112 SER A C 1
ATOM 911 O O . SER A 1 112 ? 14.374 4.725 -23.176 1.00 49.59 112 SER A O 1
ATOM 913 N N . ALA A 1 113 ? 13.885 4.298 -21.037 1.00 50.59 113 ALA A N 1
ATOM 914 C CA . ALA A 1 113 ? 12.660 5.098 -20.997 1.00 50.59 113 ALA A CA 1
ATOM 915 C C . ALA A 1 113 ? 12.873 6.603 -21.258 1.00 50.59 113 ALA A C 1
ATOM 917 O O . ALA A 1 113 ? 11.927 7.280 -21.648 1.00 50.59 113 ALA A O 1
ATOM 918 N N . SER A 1 114 ? 14.089 7.135 -21.083 1.00 53.25 114 SER A N 1
ATOM 919 C CA . SER A 1 114 ? 14.420 8.520 -21.455 1.00 53.25 114 SER A CA 1
ATOM 920 C C . SER A 1 114 ? 14.596 8.725 -22.965 1.00 53.25 114 SER A C 1
ATOM 922 O O . SER A 1 114 ? 14.511 9.858 -23.427 1.00 53.25 114 SER A O 1
ATOM 924 N N . HIS A 1 115 ? 14.844 7.657 -23.732 1.00 50.34 115 HIS A N 1
ATOM 925 C CA . HIS A 1 115 ? 15.147 7.717 -25.169 1.00 50.34 115 HIS A CA 1
ATOM 926 C C . HIS A 1 115 ? 14.043 7.140 -26.062 1.00 50.34 115 HIS A C 1
ATOM 928 O O . HIS A 1 115 ? 14.143 7.222 -27.283 1.00 50.34 115 HIS A O 1
ATOM 934 N N . VAL A 1 116 ? 12.985 6.571 -25.479 1.00 58.00 116 VAL A N 1
ATOM 935 C CA . VAL A 1 116 ? 11.862 6.009 -26.234 1.00 58.00 116 VAL A CA 1
ATOM 936 C C . VAL A 1 116 ? 10.662 6.947 -26.137 1.00 58.00 116 VAL A C 1
ATOM 938 O O . VAL A 1 116 ? 10.040 7.073 -25.084 1.00 58.00 116 VAL A O 1
ATOM 941 N N . ASN A 1 117 ? 10.326 7.599 -27.253 1.00 62.19 117 ASN A N 1
ATOM 942 C CA . ASN A 1 117 ? 9.126 8.427 -27.374 1.00 62.19 117 ASN A CA 1
ATOM 943 C C . ASN A 1 117 ? 7.889 7.553 -27.671 1.00 62.19 117 ASN A C 1
ATOM 945 O O . ASN A 1 117 ? 7.997 6.511 -28.319 1.00 62.19 117 ASN A O 1
ATOM 949 N N . ARG A 1 118 ? 6.693 7.983 -27.248 1.00 57.97 118 ARG A N 1
ATOM 950 C CA . ARG A 1 118 ? 5.436 7.248 -27.495 1.00 57.97 118 ARG A CA 1
ATOM 951 C C . ARG A 1 118 ? 5.174 7.050 -28.994 1.00 57.97 118 ARG A C 1
ATOM 953 O O . ARG A 1 118 ? 4.729 5.982 -29.394 1.00 57.97 118 ARG A O 1
ATOM 960 N N . GLU A 1 119 ? 5.531 8.031 -29.819 1.00 65.69 119 GLU A N 1
ATOM 961 C CA . GLU A 1 119 ? 5.410 7.948 -31.282 1.00 65.69 119 GLU A CA 1
ATOM 962 C C . GLU A 1 119 ? 6.296 6.855 -31.896 1.00 65.69 119 GLU A C 1
ATOM 964 O O . GLU A 1 119 ? 5.901 6.193 -32.852 1.00 65.69 119 GLU A O 1
ATOM 969 N N . MET A 1 120 ? 7.474 6.617 -31.315 1.00 62.81 120 MET A N 1
ATOM 970 C CA . MET A 1 120 ? 8.418 5.594 -31.771 1.00 62.81 120 MET A CA 1
ATOM 971 C C . MET A 1 120 ? 7.902 4.182 -31.470 1.00 62.81 120 MET A C 1
ATOM 973 O O . MET A 1 120 ? 8.089 3.273 -32.276 1.00 62.81 120 MET A O 1
ATOM 977 N N . ILE A 1 121 ? 7.201 4.013 -30.345 1.00 64.88 121 ILE A N 1
ATOM 978 C CA . ILE A 1 121 ? 6.529 2.757 -29.982 1.00 64.88 121 ILE A CA 1
ATOM 979 C C . ILE A 1 121 ? 5.368 2.487 -30.945 1.00 64.88 121 ILE A C 1
ATOM 981 O O . ILE A 1 121 ? 5.260 1.387 -31.487 1.00 64.88 121 ILE A O 1
ATOM 985 N N . ASP A 1 122 ? 4.538 3.500 -31.199 1.00 67.56 122 ASP A N 1
ATOM 986 C CA . ASP A 1 122 ? 3.403 3.400 -32.122 1.00 67.56 122 ASP A CA 1
ATOM 987 C C . ASP A 1 122 ? 3.856 3.078 -33.551 1.00 67.56 122 ASP A C 1
ATOM 989 O O . ASP A 1 122 ? 3.250 2.255 -34.239 1.00 67.56 122 ASP A O 1
ATOM 993 N N . TRP A 1 123 ? 4.951 3.694 -33.995 1.00 65.75 123 TRP A N 1
ATOM 994 C CA . TRP A 1 123 ? 5.543 3.429 -35.300 1.00 65.75 123 TRP A CA 1
ATOM 995 C C . TRP A 1 123 ? 6.134 2.016 -35.389 1.00 65.75 123 TRP A C 1
ATOM 997 O O . TRP A 1 123 ? 5.872 1.310 -36.362 1.00 65.75 123 TRP A O 1
ATOM 1007 N N . ALA A 1 124 ? 6.880 1.565 -34.378 1.00 61.81 124 ALA A N 1
ATOM 1008 C CA . ALA A 1 124 ? 7.481 0.230 -34.375 1.00 61.81 124 ALA A CA 1
ATOM 1009 C C . ALA A 1 124 ? 6.423 -0.885 -34.334 1.00 61.81 124 ALA A C 1
ATOM 1011 O O . ALA A 1 124 ? 6.559 -1.885 -35.038 1.00 61.81 124 ALA A O 1
ATOM 1012 N N . SER A 1 125 ? 5.333 -0.670 -33.589 1.00 60.00 125 SER A N 1
ATOM 1013 C CA . SER A 1 125 ? 4.172 -1.567 -33.541 1.00 60.00 125 SER A CA 1
ATOM 1014 C C . SER A 1 125 ? 3.488 -1.696 -34.908 1.00 60.00 125 SER A C 1
ATOM 1016 O O . SER A 1 125 ? 3.222 -2.805 -35.369 1.00 60.00 125 SER A O 1
ATOM 1018 N N . LYS A 1 126 ? 3.286 -0.574 -35.615 1.00 71.75 126 LYS A N 1
ATOM 1019 C CA . LYS A 1 126 ? 2.688 -0.558 -36.964 1.00 71.75 126 LYS A CA 1
ATOM 1020 C C . LYS A 1 126 ? 3.555 -1.234 -38.027 1.00 71.75 126 LYS A C 1
ATOM 1022 O O . LYS A 1 126 ? 3.014 -1.749 -38.999 1.00 71.75 126 LYS A O 1
ATOM 1027 N N . ASN A 1 127 ? 4.875 -1.229 -37.850 1.00 64.62 127 ASN A N 1
ATOM 1028 C CA . ASN A 1 127 ? 5.828 -1.753 -38.831 1.00 64.62 127 ASN A CA 1
ATOM 1029 C C . ASN A 1 127 ? 6.434 -3.114 -38.438 1.00 64.62 127 ASN A C 1
ATOM 1031 O O . ASN A 1 127 ? 7.324 -3.593 -39.134 1.00 64.62 127 ASN A O 1
ATOM 1035 N N . LEU A 1 128 ? 5.964 -3.742 -37.348 1.00 58.97 128 LEU A N 1
ATOM 1036 C CA . LEU A 1 128 ? 6.472 -5.023 -36.826 1.00 58.97 128 LEU A CA 1
ATOM 1037 C C . LEU A 1 128 ? 7.998 -5.034 -36.603 1.00 58.97 128 LEU A C 1
ATOM 1039 O O . LEU A 1 128 ? 8.672 -6.038 -36.834 1.00 58.97 128 LEU A O 1
ATOM 1043 N N . VAL A 1 129 ? 8.555 -3.911 -36.143 1.00 57.28 129 VAL A N 1
ATOM 1044 C CA . VAL A 1 129 ? 9.996 -3.761 -35.896 1.00 57.28 129 VAL A CA 1
ATOM 1045 C C . VAL A 1 129 ? 10.296 -3.962 -34.413 1.00 57.28 129 VAL A C 1
ATOM 1047 O O . VAL A 1 129 ? 9.679 -3.340 -33.548 1.00 57.28 129 VAL A O 1
ATOM 1050 N N . VAL A 1 130 ? 11.287 -4.802 -34.105 1.00 54.72 130 VAL A N 1
ATOM 1051 C CA . VAL A 1 130 ? 11.774 -4.992 -32.733 1.00 54.72 130 VAL A CA 1
ATOM 1052 C C . VAL A 1 130 ? 12.696 -3.832 -32.357 1.00 54.72 130 VAL A C 1
ATOM 1054 O O . VAL A 1 130 ? 13.773 -3.666 -32.928 1.00 54.72 130 VAL A O 1
ATOM 1057 N N . LEU A 1 131 ? 12.279 -3.029 -31.377 1.00 55.53 131 LEU A N 1
ATOM 1058 C CA . LEU A 1 131 ? 13.063 -1.905 -30.868 1.00 55.53 131 LEU A CA 1
ATOM 1059 C C . LEU A 1 131 ? 14.143 -2.414 -29.898 1.00 55.53 131 LEU A C 1
ATOM 1061 O O . LEU A 1 131 ? 13.835 -2.821 -28.777 1.00 55.53 131 LEU A O 1
ATOM 1065 N N . PHE A 1 132 ? 15.412 -2.378 -30.307 1.00 51.97 132 PHE A N 1
ATOM 1066 C CA . PHE A 1 132 ? 16.534 -2.670 -29.414 1.00 51.97 132 PHE A CA 1
ATOM 1067 C C . PHE A 1 132 ? 17.064 -1.360 -28.829 1.00 51.97 132 PHE A C 1
ATOM 1069 O O . PHE A 1 132 ? 17.787 -0.618 -29.491 1.00 51.97 132 PHE A O 1
ATOM 1076 N N . VAL A 1 133 ? 16.669 -1.037 -27.597 1.00 56.72 133 VAL A N 1
ATOM 1077 C CA . VAL A 1 133 ? 17.168 0.168 -26.924 1.00 56.72 133 VAL A CA 1
ATOM 1078 C C . VAL A 1 133 ? 18.453 -0.192 -26.201 1.00 56.72 133 VAL A C 1
ATOM 1080 O O . VAL A 1 133 ? 18.458 -0.981 -25.254 1.00 56.72 133 VAL A O 1
ATOM 1083 N N . LEU A 1 134 ? 19.559 0.348 -26.702 1.00 51.31 134 LEU A N 1
ATOM 1084 C CA . LEU A 1 134 ? 20.870 0.166 -26.098 1.00 51.31 134 LEU A CA 1
ATOM 1085 C C . LEU A 1 134 ? 20.944 0.940 -24.769 1.00 51.31 134 LEU A C 1
ATOM 1087 O O . LEU A 1 134 ? 20.319 1.997 -24.644 1.00 51.31 134 LEU A O 1
ATOM 1091 N N . PRO A 1 135 ? 21.703 0.449 -23.774 1.00 44.69 135 PRO A N 1
ATOM 1092 C CA . PRO A 1 135 ? 21.877 1.155 -22.514 1.00 44.69 135 PRO A CA 1
ATOM 1093 C C . PRO A 1 135 ? 22.424 2.583 -22.727 1.00 44.69 135 PRO A C 1
ATOM 1095 O O . PRO A 1 135 ? 23.296 2.788 -23.577 1.00 44.69 135 PRO A O 1
ATOM 1098 N N . PRO A 1 136 ? 21.976 3.569 -21.932 1.00 43.94 136 PRO A N 1
ATOM 1099 C CA . PRO A 1 136 ? 22.570 4.890 -21.887 1.00 43.94 136 PRO A CA 1
ATOM 1100 C C . PRO A 1 136 ? 24.003 4.719 -21.386 1.00 43.94 136 PRO A C 1
ATOM 1102 O O . PRO A 1 136 ? 24.250 3.951 -20.456 1.00 43.94 136 PRO A O 1
ATOM 1105 N N . HIS A 1 137 ? 24.924 5.429 -22.036 1.00 47.12 137 HIS A N 1
ATOM 1106 C CA . HIS A 1 137 ? 26.387 5.342 -21.916 1.00 47.12 137 HIS A CA 1
ATOM 1107 C C . HIS A 1 137 ? 27.131 4.426 -22.900 1.00 47.12 137 HIS A C 1
ATOM 1109 O O . HIS A 1 137 ? 28.323 4.205 -22.713 1.00 47.12 137 HIS A O 1
ATOM 1115 N N . ILE A 1 138 ? 26.542 4.065 -24.046 1.00 42.94 138 ILE A N 1
ATOM 1116 C CA . ILE A 1 138 ? 27.358 3.982 -25.276 1.00 42.94 138 ILE A CA 1
ATOM 1117 C C . ILE A 1 138 ? 27.483 5.400 -25.846 1.00 42.94 138 ILE A C 1
ATOM 1119 O O . ILE A 1 138 ? 27.024 5.717 -26.940 1.00 42.94 138 ILE A O 1
ATOM 1123 N N . SER A 1 139 ? 28.076 6.304 -25.064 1.00 43.22 139 SER A N 1
ATOM 1124 C CA . SER A 1 139 ? 28.717 7.460 -25.667 1.00 43.22 139 SER A CA 1
ATOM 1125 C C . SER A 1 139 ? 29.877 6.888 -26.466 1.00 43.22 139 SER A C 1
ATOM 1127 O O . SER A 1 139 ? 30.868 6.443 -25.888 1.00 43.22 139 SER A O 1
ATOM 1129 N N . CYS A 1 140 ? 29.753 6.884 -27.790 1.00 42.66 140 CYS A N 1
ATOM 1130 C CA . CYS A 1 140 ? 30.922 6.987 -28.644 1.00 42.66 140 CYS A CA 1
ATOM 1131 C C . CYS A 1 140 ? 31.598 8.312 -28.262 1.00 42.66 140 CYS A C 1
ATOM 1133 O O . CYS A 1 140 ? 31.311 9.364 -28.826 1.00 42.66 140 CYS A O 1
ATOM 1135 N N . ALA A 1 141 ? 32.412 8.284 -27.207 1.00 40.09 141 ALA A N 1
ATOM 1136 C CA . ALA A 1 141 ? 33.402 9.305 -26.970 1.00 40.09 141 ALA A CA 1
ATOM 1137 C C . ALA A 1 141 ? 34.430 9.072 -28.071 1.00 40.09 141 ALA A C 1
ATOM 1139 O O . ALA A 1 141 ? 35.239 8.148 -28.029 1.00 40.09 141 ALA A O 1
ATOM 1140 N N . SER A 1 142 ? 34.296 9.861 -29.125 1.00 47.91 142 SER A N 1
ATOM 1141 C CA . SER A 1 142 ? 35.308 10.083 -30.136 1.00 47.91 142 SER A CA 1
ATOM 1142 C C . SER A 1 142 ? 36.663 10.309 -29.469 1.00 47.91 142 SER A C 1
ATOM 1144 O O . SER A 1 142 ? 36.938 11.410 -29.004 1.00 47.91 142 SER A O 1
ATOM 1146 N N . THR A 1 143 ? 37.462 9.252 -29.357 1.00 41.94 143 THR A N 1
ATOM 1147 C CA . THR A 1 143 ? 38.896 9.142 -29.669 1.00 41.94 143 THR A CA 1
ATOM 1148 C C . THR A 1 143 ? 39.491 7.937 -28.934 1.00 41.94 143 THR A C 1
ATOM 1150 O O . THR A 1 143 ? 39.490 7.868 -27.714 1.00 41.94 143 THR A O 1
ATOM 1153 N N . LEU A 1 144 ? 40.045 7.015 -29.729 1.00 42.88 144 LEU A N 1
ATOM 1154 C CA . LEU A 1 144 ? 41.006 5.970 -29.354 1.00 42.88 144 LEU A CA 1
ATOM 1155 C C . LEU A 1 144 ? 40.501 4.816 -28.460 1.00 42.88 144 LEU A C 1
ATOM 1157 O O . LEU A 1 144 ? 40.534 4.871 -27.240 1.00 42.88 144 LEU A O 1
ATOM 1161 N N . GLY A 1 145 ? 40.216 3.686 -29.118 1.00 45.97 145 GLY A N 1
ATOM 1162 C CA . GLY A 1 145 ? 40.572 2.362 -28.595 1.00 45.97 145 GLY A CA 1
ATOM 1163 C C . GLY A 1 145 ? 39.549 1.659 -27.701 1.00 45.97 145 GLY A C 1
ATOM 1164 O O . GLY A 1 145 ? 39.687 1.641 -26.485 1.00 45.97 145 GLY A O 1
ATOM 1165 N N . CYS A 1 146 ? 38.614 0.928 -28.309 1.00 34.00 146 CYS A N 1
ATOM 1166 C CA . CYS A 1 146 ? 38.045 -0.266 -27.678 1.00 34.00 146 CYS A CA 1
ATOM 1167 C C . CYS A 1 146 ? 37.870 -1.356 -28.740 1.00 34.00 146 CYS A C 1
ATOM 1169 O O . CYS A 1 146 ? 36.816 -1.536 -29.341 1.00 34.00 146 CYS A O 1
ATOM 1171 N N . TRP A 1 147 ? 38.991 -2.013 -29.029 1.00 39.25 147 TRP A N 1
ATOM 1172 C CA . TRP A 1 147 ? 39.016 -3.365 -29.574 1.00 39.25 147 TRP A CA 1
ATOM 1173 C C . TRP A 1 147 ? 38.623 -4.346 -28.455 1.00 39.25 147 TRP A C 1
ATOM 1175 O O . TRP A 1 147 ? 38.800 -4.009 -27.287 1.00 39.25 147 TRP A O 1
ATOM 1185 N N . TYR A 1 148 ? 38.182 -5.551 -28.840 1.00 35.25 148 TYR A N 1
ATOM 1186 C CA . TYR A 1 148 ? 37.712 -6.691 -28.022 1.00 35.25 148 TYR A CA 1
ATOM 1187 C C . TYR A 1 148 ? 36.207 -6.629 -27.696 1.00 35.25 148 TYR A C 1
ATOM 1189 O O . TYR A 1 148 ? 35.731 -5.664 -27.124 1.00 35.25 148 TYR A O 1
ATOM 1197 N N . LEU A 1 149 ? 35.352 -7.602 -28.024 1.00 38.69 149 LEU A N 1
ATOM 1198 C CA . LEU A 1 149 ? 35.513 -9.026 -28.328 1.00 38.69 149 LEU A CA 1
ATOM 1199 C C . LEU A 1 149 ? 34.261 -9.491 -29.098 1.00 38.69 149 LEU A C 1
ATOM 1201 O O . LEU A 1 149 ? 33.183 -9.508 -28.515 1.00 38.69 149 LEU A O 1
ATOM 1205 N N . TRP A 1 150 ? 34.403 -9.924 -30.349 1.00 33.25 150 TRP A N 1
ATOM 1206 C CA . TRP A 1 150 ? 33.555 -10.971 -30.934 1.00 33.25 150 TRP A CA 1
ATOM 1207 C C . TRP A 1 150 ? 34.521 -11.992 -31.538 1.00 33.25 150 TRP A C 1
ATOM 1209 O O . TRP A 1 150 ? 35.028 -11.815 -32.642 1.00 33.25 150 TRP A O 1
ATOM 1219 N N . ALA A 1 151 ? 34.871 -12.995 -30.733 1.00 37.84 151 ALA A N 1
ATOM 1220 C CA . ALA A 1 151 ? 35.396 -14.251 -31.242 1.00 37.84 151 ALA A CA 1
ATOM 1221 C C . ALA A 1 151 ? 34.191 -15.134 -31.598 1.00 37.84 151 ALA A C 1
ATOM 1223 O O . ALA A 1 151 ? 33.178 -15.082 -30.901 1.00 37.84 151 ALA A O 1
ATOM 1224 N N . PHE A 1 152 ? 34.346 -15.841 -32.716 1.00 43.53 152 PHE A N 1
ATOM 1225 C CA . PHE A 1 152 ? 33.413 -16.759 -33.371 1.00 43.53 152 PHE A CA 1
ATOM 1226 C C . PHE A 1 152 ? 32.639 -17.694 -32.435 1.00 43.53 152 PHE A C 1
ATOM 1228 O O . PHE A 1 152 ? 33.241 -18.178 -31.450 1.00 43.53 152 PHE A O 1
#

Foldseek 3Di:
DDLVVVCVVVVHDSVVSVCVVVVVADPVHNCQNVQLDHPVLLVVLLVVLVVCLVVLDADDLQNSQQSSLVSCCVVVVDVDSDGHDPVNSVVSCVVCVVSCVVSHRPPLVVQQVVPDDPVNVVVCVVVVHDDDRDGPPPPPPPDDDDDDDDDD

Solvent-accessible surface area (backbone atoms only — not comparable to full-atom values): 9470 Å² total; per-residue (Å²): 135,58,65,64,60,52,19,63,77,70,75,43,59,52,64,62,53,49,37,44,75,69,61,71,33,49,88,91,45,66,66,58,81,75,48,93,63,56,72,69,60,51,49,57,50,46,54,55,50,50,53,39,38,74,73,58,48,54,70,46,76,68,55,51,24,35,53,54,12,43,52,35,28,76,70,67,78,31,96,58,77,49,57,52,55,70,70,55,50,56,54,52,46,69,75,40,43,91,68,50,69,80,50,61,51,63,78,68,39,72,52,28,59,84,76,59,52,74,67,57,52,56,50,27,64,76,66,76,51,86,83,82,70,67,65,75,81,76,67,84,69,90,72,85,88,83,79,88,83,86,77,135